Protein AF-A0A142XWS8-F1 (afdb_monomer_lite)

Radius of gyration: 18.57 Å; chains: 1; bounding box: 39×20×55 Å

Structure (mmCIF, N/CA/C/O backbone):
data_AF-A0A142XWS8-F1
#
_entry.id   AF-A0A142XWS8-F1
#
loop_
_atom_site.group_PDB
_atom_site.id
_atom_site.type_symbol
_atom_site.label_atom_id
_atom_site.label_alt_id
_atom_site.label_comp_id
_atom_site.label_asym_id
_atom_site.label_entity_id
_atom_site.label_seq_id
_atom_site.pdbx_PDB_ins_code
_atom_site.Cartn_x
_atom_site.Cartn_y
_atom_site.Cartn_z
_atom_site.occupancy
_atom_site.B_iso_or_equiv
_atom_site.auth_seq_id
_atom_site.auth_comp_id
_atom_site.auth_asym_id
_atom_site.auth_atom_id
_atom_site.pdbx_PDB_model_num
ATOM 1 N N . MET A 1 1 ? -17.568 9.430 35.358 1.00 50.41 1 MET A N 1
ATOM 2 C CA . MET A 1 1 ? -16.537 10.167 34.586 1.00 50.41 1 MET A CA 1
ATOM 3 C C . MET A 1 1 ? -15.496 9.261 33.893 1.00 50.41 1 MET A C 1
ATOM 5 O O . MET A 1 1 ? -14.607 9.806 33.254 1.00 50.41 1 MET A O 1
ATOM 9 N N . SER A 1 2 ? -15.595 7.917 33.914 1.00 57.62 2 SER A N 1
ATOM 10 C CA . SER A 1 2 ? -14.574 7.028 33.307 1.00 57.62 2 SER A CA 1
ATOM 11 C C . SER A 1 2 ? -14.806 6.631 31.835 1.00 57.62 2 SER A C 1
ATOM 13 O O . SER A 1 2 ? -13.864 6.179 31.193 1.00 57.62 2 SER A O 1
ATOM 15 N N . ASN A 1 3 ? -15.998 6.841 31.262 1.00 62.66 3 ASN A N 1
ATOM 16 C CA . ASN A 1 3 ? -16.318 6.337 29.913 1.00 62.66 3 ASN A CA 1
ATOM 17 C C . ASN A 1 3 ? -15.552 7.047 28.776 1.00 62.66 3 ASN A C 1
ATOM 19 O O . ASN A 1 3 ? -15.173 6.410 27.800 1.00 62.66 3 ASN A O 1
ATOM 23 N N . ASN A 1 4 ? -15.226 8.337 28.925 1.00 68.31 4 ASN A N 1
ATOM 24 C CA . ASN A 1 4 ? -14.540 9.091 27.864 1.00 68.31 4 ASN A CA 1
A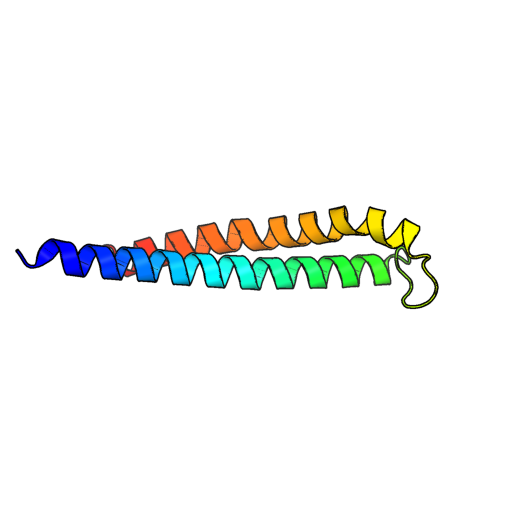TOM 25 C C . ASN A 1 4 ? -13.107 8.605 27.594 1.00 68.31 4 ASN A C 1
ATOM 27 O O . ASN A 1 4 ? -12.648 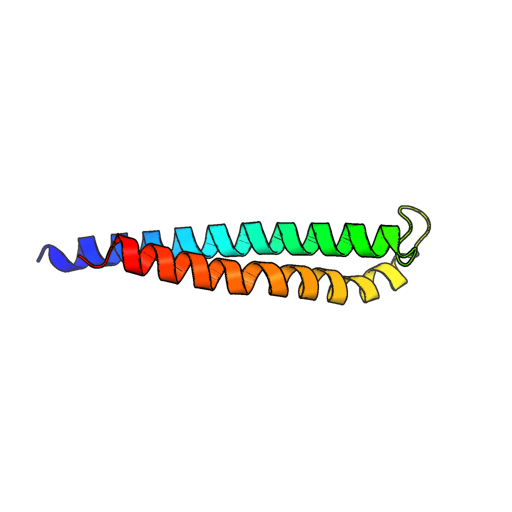8.646 26.456 1.00 68.31 4 ASN A O 1
ATOM 31 N N . TRP A 1 5 ? -12.385 8.151 28.620 1.00 62.47 5 TRP A N 1
ATOM 32 C CA . TRP A 1 5 ? -10.997 7.702 28.460 1.00 62.47 5 TRP A CA 1
ATOM 33 C C . TRP A 1 5 ? -10.903 6.371 27.715 1.00 62.47 5 TRP A C 1
ATOM 35 O O . TRP A 1 5 ? -10.023 6.195 26.868 1.00 62.47 5 TRP A O 1
ATOM 45 N N . MET A 1 6 ? -11.842 5.466 27.989 1.00 61.78 6 MET A N 1
ATOM 46 C CA . MET A 1 6 ? -11.923 4.159 27.342 1.00 61.78 6 MET A CA 1
ATOM 47 C C . MET A 1 6 ? -12.270 4.317 25.852 1.00 61.78 6 MET A C 1
ATOM 49 O O . MET A 1 6 ? -11.576 3.768 24.997 1.00 61.78 6 MET A O 1
ATOM 53 N N . ASP A 1 7 ? -13.222 5.196 25.522 1.00 73.31 7 ASP A N 1
ATOM 54 C CA . ASP A 1 7 ? -13.603 5.502 24.135 1.00 73.31 7 ASP A CA 1
ATOM 55 C C . ASP A 1 7 ? -12.470 6.125 23.308 1.00 73.31 7 ASP A C 1
ATOM 57 O O . ASP A 1 7 ? -12.304 5.816 22.122 1.00 73.31 7 ASP A O 1
ATOM 61 N N . ILE A 1 8 ? -11.671 7.011 23.910 1.00 78.50 8 ILE A N 1
ATOM 62 C CA . ILE A 1 8 ? -10.531 7.646 23.231 1.00 78.50 8 ILE A CA 1
ATOM 63 C C . ILE A 1 8 ? -9.458 6.603 22.896 1.00 78.50 8 ILE A C 1
ATOM 65 O O . ILE A 1 8 ? -8.910 6.616 21.787 1.00 78.50 8 ILE A O 1
ATOM 69 N N . HIS A 1 9 ? -9.171 5.683 23.819 1.00 77.69 9 HIS A N 1
ATOM 70 C CA . HIS A 1 9 ? -8.188 4.622 23.601 1.00 77.69 9 HIS A CA 1
ATOM 71 C C . HIS A 1 9 ? -8.613 3.656 22.493 1.00 77.69 9 HIS A C 1
ATOM 73 O O . HIS A 1 9 ? -7.813 3.378 21.594 1.00 77.69 9 HIS A O 1
ATOM 79 N N . THR A 1 10 ? -9.871 3.216 22.493 1.00 77.75 10 THR A N 1
ATOM 80 C CA . THR A 1 10 ? -10.403 2.297 21.476 1.00 77.75 10 THR A CA 1
ATOM 81 C C . THR A 1 10 ? -10.416 2.942 20.089 1.00 77.75 10 THR A C 1
ATOM 83 O O . THR A 1 10 ? -9.948 2.342 19.119 1.00 77.75 10 THR A O 1
ATOM 86 N N . LYS A 1 11 ? -10.826 4.216 19.977 1.00 77.06 11 LYS A N 1
ATOM 87 C CA . LYS A 1 11 ? -10.772 4.973 18.709 1.00 77.06 11 LYS A CA 1
ATOM 88 C C . LYS A 1 11 ? -9.343 5.129 18.186 1.00 77.06 11 LYS A C 1
ATOM 90 O O . LYS A 1 11 ? -9.105 4.995 16.982 1.00 77.06 11 LYS A O 1
ATOM 95 N N . ARG A 1 12 ? -8.381 5.393 19.076 1.00 80.75 12 ARG A N 1
ATOM 96 C CA . ARG A 1 12 ? -6.963 5.530 18.714 1.00 80.75 12 ARG A CA 1
ATOM 97 C C . ARG A 1 12 ? -6.365 4.194 18.266 1.00 80.75 12 ARG A C 1
ATOM 99 O O . ARG A 1 12 ? -5.625 4.177 17.283 1.00 80.75 12 ARG A O 1
ATOM 106 N N . MET A 1 13 ? -6.701 3.086 18.930 1.00 79.50 13 MET A N 1
ATOM 107 C CA . MET A 1 13 ? -6.275 1.747 18.508 1.00 79.50 13 MET A CA 1
ATOM 108 C C . MET A 1 13 ? -6.884 1.351 17.163 1.00 79.50 13 MET A C 1
ATOM 110 O O . MET A 1 13 ? -6.137 0.926 16.284 1.00 79.50 13 MET A O 1
ATOM 114 N N . ARG A 1 14 ? -8.180 1.606 16.940 1.00 80.75 14 ARG A N 1
ATOM 115 C CA . ARG A 1 14 ? -8.820 1.381 15.634 1.00 80.75 14 ARG A CA 1
ATOM 116 C C . ARG A 1 14 ? -8.093 2.112 14.513 1.00 80.75 14 ARG A C 1
ATOM 118 O O . ARG A 1 14 ? -7.749 1.512 13.501 1.00 80.75 14 ARG A O 1
ATOM 125 N N . SER A 1 15 ? -7.836 3.407 14.702 1.00 82.44 15 SER A N 1
ATOM 126 C CA . SER A 1 15 ? -7.145 4.233 13.707 1.00 82.44 15 SER A CA 1
ATOM 127 C C . SER A 1 15 ? -5.741 3.704 13.398 1.00 82.44 15 SER A C 1
ATOM 129 O O . SER A 1 15 ? -5.357 3.607 12.235 1.00 82.44 15 SER A O 1
ATOM 131 N N . ARG A 1 16 ? -4.999 3.268 14.425 1.00 83.81 16 ARG A N 1
ATOM 132 C CA . ARG A 1 16 ? -3.676 2.653 14.251 1.00 83.81 16 ARG A CA 1
ATOM 133 C C . ARG A 1 16 ? -3.743 1.344 13.474 1.00 83.81 16 ARG A C 1
ATOM 135 O O . ARG A 1 16 ? -2.973 1.184 12.536 1.00 83.81 16 ARG A O 1
ATOM 142 N N . VAL A 1 17 ? -4.646 0.430 13.821 1.00 83.06 17 VAL A N 1
ATOM 143 C CA . VAL A 1 17 ? -4.768 -0.869 13.136 1.00 83.06 17 VAL A CA 1
ATOM 144 C C . VAL A 1 17 ? -5.147 -0.669 11.669 1.00 83.06 17 VAL A C 1
ATOM 146 O O . VAL A 1 17 ? -4.471 -1.189 10.785 1.00 83.06 17 VAL A O 1
ATOM 149 N N . VAL A 1 18 ? -6.163 0.156 11.406 1.00 86.19 18 VAL A N 1
ATOM 150 C CA . VAL A 1 18 ? -6.624 0.472 10.045 1.00 86.19 18 VAL A CA 1
ATOM 151 C C . VAL A 1 18 ? -5.528 1.160 9.231 1.00 86.19 18 VAL A C 1
ATOM 153 O O . VAL A 1 18 ? -5.270 0.766 8.095 1.00 86.19 18 VAL A O 1
ATOM 156 N N . GLY A 1 19 ? -4.850 2.151 9.816 1.00 84.81 19 GLY A N 1
ATOM 157 C CA . GLY A 1 19 ? -3.768 2.880 9.156 1.00 84.81 19 GLY A CA 1
ATOM 158 C C . GLY A 1 19 ? -2.557 2.000 8.847 1.00 84.81 19 GLY A C 1
ATOM 159 O O . GLY A 1 19 ? -2.023 2.065 7.744 1.00 84.81 19 GLY A O 1
ATOM 160 N N . SER A 1 20 ? -2.157 1.133 9.784 1.00 87.62 20 SER A N 1
ATOM 161 C CA . SER A 1 20 ? -1.025 0.210 9.601 1.00 87.62 20 SER A CA 1
ATOM 162 C C . SER A 1 20 ? -1.318 -0.823 8.514 1.00 87.62 20 SER A C 1
ATOM 164 O O . SER A 1 20 ? -0.490 -1.045 7.634 1.00 87.62 20 SER A O 1
ATOM 166 N N . ALA A 1 21 ? -2.509 -1.428 8.549 1.00 86.12 21 ALA A N 1
ATOM 167 C CA . ALA A 1 21 ? -2.931 -2.425 7.570 1.00 86.12 21 ALA A CA 1
ATOM 168 C C . ALA A 1 21 ? -3.059 -1.819 6.164 1.00 86.12 21 ALA A C 1
ATOM 170 O O . ALA A 1 21 ? -2.536 -2.382 5.204 1.00 86.12 21 ALA A O 1
ATOM 171 N N . GLY A 1 22 ? -3.685 -0.642 6.052 1.00 88.31 22 GLY A N 1
ATOM 172 C CA . GLY A 1 22 ? -3.778 0.091 4.790 1.00 88.31 22 GLY A CA 1
ATOM 173 C C . GLY A 1 22 ? -2.408 0.492 4.241 1.00 88.31 22 GLY A C 1
ATOM 174 O O . GLY A 1 22 ? -2.148 0.305 3.056 1.00 88.31 22 GLY A O 1
ATOM 175 N N . GLY A 1 23 ? -1.505 0.980 5.097 1.00 86.81 23 GLY A N 1
ATOM 176 C CA . GLY A 1 23 ? -0.151 1.375 4.702 1.00 86.81 23 GLY A CA 1
ATOM 177 C C . GLY A 1 23 ? 0.715 0.203 4.230 1.00 86.81 23 GLY A C 1
ATOM 178 O O . GLY A 1 23 ? 1.374 0.302 3.196 1.00 86.81 23 GLY A O 1
ATOM 179 N N . LEU A 1 24 ? 0.682 -0.930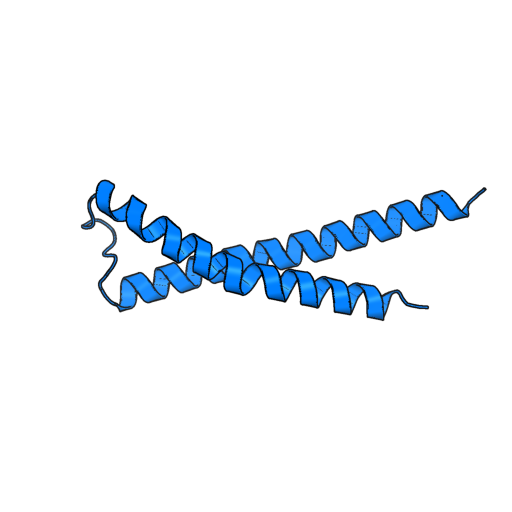 4.941 1.00 91.44 24 LEU A N 1
ATOM 180 C CA . LEU A 1 24 ? 1.402 -2.144 4.538 1.00 91.44 24 LEU A CA 1
ATOM 181 C C . LEU A 1 24 ? 0.888 -2.688 3.203 1.00 91.44 24 LEU A C 1
ATOM 183 O O . LEU A 1 24 ? 1.683 -3.007 2.318 1.00 91.44 24 LEU A O 1
ATOM 187 N N . ALA A 1 25 ? -0.434 -2.753 3.036 1.00 89.19 25 ALA A N 1
ATOM 188 C CA . ALA A 1 25 ? -1.037 -3.206 1.791 1.00 89.19 25 ALA A CA 1
ATOM 189 C C . ALA A 1 25 ? -0.750 -2.245 0.628 1.00 89.19 25 ALA A C 1
ATOM 191 O O . ALA A 1 25 ? -0.456 -2.703 -0.473 1.00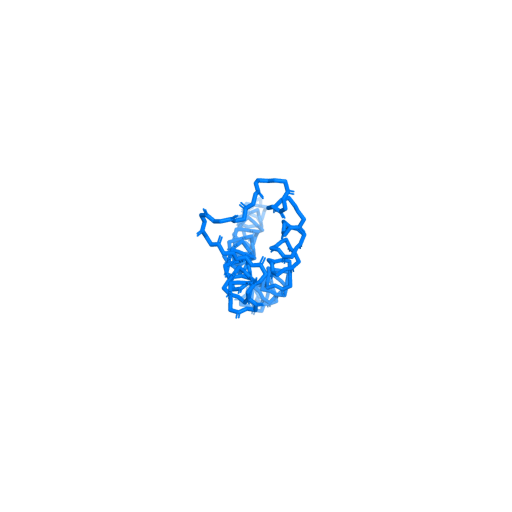 89.19 25 ALA A O 1
ATOM 192 N N . PHE A 1 26 ? -0.744 -0.931 0.875 1.00 92.38 26 PHE A N 1
ATOM 193 C CA . PHE A 1 26 ? -0.338 0.065 -0.116 1.00 92.38 26 PHE A CA 1
ATOM 194 C C . PHE A 1 26 ? 1.088 -0.191 -0.612 1.00 92.38 26 PHE A C 1
ATOM 196 O O . PHE A 1 26 ? 1.316 -0.295 -1.815 1.00 92.38 26 PHE A O 1
ATOM 203 N N . MET A 1 27 ? 2.043 -0.376 0.300 1.00 90.38 27 M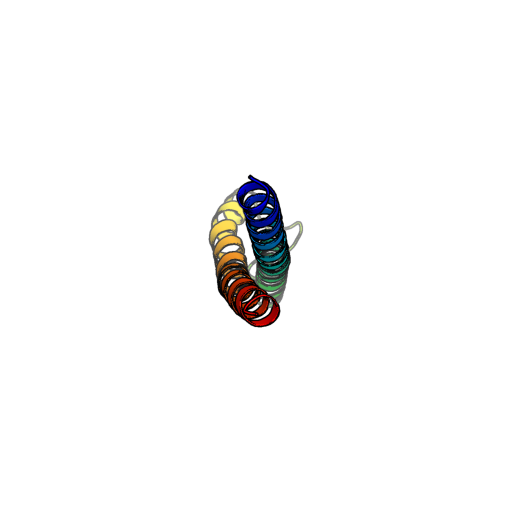ET A N 1
ATOM 204 C CA . MET A 1 27 ? 3.430 -0.661 -0.079 1.00 90.38 27 MET A CA 1
ATOM 205 C C . MET A 1 27 ? 3.561 -1.978 -0.849 1.00 90.38 27 MET A C 1
ATOM 207 O O . MET A 1 27 ? 4.280 -2.039 -1.845 1.00 90.38 27 MET A O 1
ATOM 211 N N . ALA A 1 28 ? 2.830 -3.019 -0.445 1.00 90.75 28 ALA A N 1
ATOM 212 C CA . ALA A 1 28 ? 2.800 -4.280 -1.179 1.00 90.75 28 ALA A CA 1
ATOM 213 C C . ALA A 1 28 ? 2.259 -4.104 -2.611 1.00 90.75 28 ALA A C 1
ATOM 215 O O . ALA A 1 28 ? 2.841 -4.643 -3.554 1.00 90.75 28 ALA A O 1
ATOM 216 N N . GLY A 1 29 ? 1.196 -3.312 -2.786 1.00 87.94 29 GLY A N 1
ATOM 217 C CA . GLY A 1 29 ? 0.624 -2.982 -4.093 1.00 87.94 29 GLY A CA 1
ATOM 218 C C . GLY A 1 29 ? 1.587 -2.205 -4.992 1.00 87.94 29 GLY A C 1
ATOM 219 O O . GLY A 1 29 ? 1.739 -2.548 -6.163 1.00 87.94 29 GLY A O 1
ATOM 220 N N . VAL A 1 30 ? 2.307 -1.224 -4.435 1.00 88.12 30 VAL A N 1
ATOM 221 C CA . VAL A 1 30 ? 3.368 -0.478 -5.138 1.00 88.12 30 VAL A CA 1
ATOM 222 C C . VAL A 1 30 ? 4.469 -1.427 -5.623 1.00 88.12 30 VAL A C 1
ATOM 224 O O . VAL A 1 30 ? 4.848 -1.400 -6.793 1.00 88.12 30 VAL A O 1
ATOM 227 N N . ILE A 1 31 ? 4.969 -2.301 -4.744 1.00 88.00 31 ILE A N 1
ATOM 228 C CA . ILE A 1 31 ? 6.040 -3.251 -5.082 1.00 88.00 31 ILE A CA 1
ATOM 229 C C . ILE A 1 31 ? 5.581 -4.223 -6.172 1.00 88.00 31 ILE A C 1
ATOM 231 O O . ILE A 1 31 ? 6.339 -4.519 -7.099 1.00 88.00 31 ILE A O 1
ATOM 235 N N . LEU A 1 32 ? 4.346 -4.724 -6.076 1.00 87.38 32 LEU A N 1
ATOM 236 C CA . LEU A 1 32 ? 3.789 -5.641 -7.064 1.00 87.38 32 LEU A CA 1
ATOM 237 C C . LEU A 1 32 ? 3.631 -4.964 -8.429 1.00 87.38 32 LEU A C 1
ATOM 239 O O . LEU A 1 32 ? 4.050 -5.541 -9.431 1.00 87.38 32 LEU A O 1
ATOM 243 N N . ALA A 1 33 ? 3.109 -3.734 -8.467 1.00 85.62 33 ALA A N 1
ATOM 244 C CA . ALA A 1 33 ? 3.018 -2.943 -9.693 1.00 85.62 33 ALA A CA 1
ATOM 245 C C . ALA A 1 33 ? 4.398 -2.766 -10.342 1.00 85.62 33 ALA A C 1
ATOM 247 O O . ALA A 1 33 ? 4.557 -3.046 -11.528 1.00 85.62 33 ALA A O 1
ATOM 248 N N . GLY A 1 34 ? 5.424 -2.443 -9.550 1.00 84.06 34 GLY A N 1
ATOM 249 C CA . GLY A 1 34 ? 6.806 -2.370 -10.028 1.00 84.06 34 GLY A CA 1
ATOM 250 C C . GLY A 1 34 ? 7.317 -3.659 -10.653 1.00 84.06 34 GLY A C 1
ATOM 251 O O . GLY A 1 34 ? 7.892 -3.639 -11.739 1.00 84.06 34 GLY A O 1
ATOM 252 N N . LYS A 1 35 ? 7.078 -4.799 -9.997 1.00 83.69 35 LYS A N 1
ATOM 253 C CA . LYS A 1 35 ? 7.465 -6.112 -10.535 1.00 83.69 35 LYS A CA 1
ATOM 254 C C . LYS A 1 35 ? 6.779 -6.411 -11.866 1.00 83.69 35 LYS A C 1
ATOM 256 O O . LYS A 1 35 ? 7.437 -6.905 -12.777 1.00 83.69 35 LYS A O 1
ATOM 261 N N . VAL A 1 36 ? 5.490 -6.095 -11.991 1.00 84.44 36 VAL A N 1
ATOM 262 C CA . VAL A 1 36 ? 4.737 -6.289 -13.239 1.00 84.44 36 VAL A CA 1
ATOM 263 C C . VAL A 1 36 ? 5.288 -5.395 -14.348 1.00 84.44 36 VAL A C 1
ATOM 265 O O . VAL A 1 36 ? 5.502 -5.872 -15.456 1.00 84.44 36 VAL A O 1
ATOM 268 N N . MET A 1 37 ? 5.598 -4.133 -14.054 1.00 81.94 37 MET A N 1
ATOM 269 C CA . MET A 1 37 ? 6.176 -3.204 -15.034 1.00 81.94 37 MET A CA 1
ATOM 270 C C . MET A 1 37 ? 7.561 -3.650 -15.521 1.00 81.94 37 MET A C 1
ATOM 272 O O . MET A 1 37 ? 7.865 -3.509 -16.705 1.00 81.94 37 MET A O 1
ATOM 276 N N . ILE A 1 38 ? 8.371 -4.252 -14.640 1.00 82.81 38 ILE A N 1
ATOM 277 C CA . ILE A 1 38 ? 9.644 -4.883 -15.020 1.00 82.81 38 ILE A CA 1
ATOM 278 C C . ILE A 1 38 ? 9.402 -6.095 -15.925 1.00 82.81 38 ILE A C 1
ATOM 280 O O . ILE A 1 38 ? 10.037 -6.218 -16.969 1.00 82.81 38 ILE A O 1
ATOM 284 N N . MET A 1 39 ? 8.473 -6.982 -15.555 1.00 82.00 39 MET A N 1
ATOM 285 C CA . MET A 1 39 ? 8.152 -8.174 -16.352 1.00 82.00 39 MET A CA 1
ATOM 286 C C . MET A 1 39 ? 7.600 -7.832 -17.739 1.00 82.00 39 MET A C 1
ATOM 288 O O . MET A 1 39 ? 7.918 -8.520 -18.704 1.00 82.00 39 MET A O 1
ATOM 292 N N . MET A 1 40 ? 6.812 -6.762 -17.849 1.00 81.31 40 MET A N 1
ATOM 293 C CA . MET A 1 40 ? 6.256 -6.281 -19.118 1.00 81.31 40 MET A CA 1
ATOM 294 C C . MET A 1 40 ? 7.278 -5.510 -19.970 1.00 81.31 40 MET A C 1
ATOM 296 O O . MET A 1 40 ? 6.935 -5.027 -21.044 1.00 81.31 40 MET A O 1
ATOM 300 N N . GLY A 1 41 ? 8.523 -5.359 -19.500 1.00 74.88 41 GLY A N 1
ATOM 301 C CA . GLY A 1 41 ? 9.575 -4.628 -20.210 1.00 74.88 41 GLY A CA 1
ATOM 302 C C . GLY A 1 41 ? 9.364 -3.112 -20.263 1.00 74.88 41 GLY A C 1
ATOM 303 O O . GLY A 1 41 ? 10.112 -2.426 -20.951 1.00 74.88 41 GLY A O 1
ATOM 304 N N . MET A 1 42 ? 8.378 -2.584 -19.530 1.00 73.44 42 MET A N 1
ATOM 305 C CA . MET A 1 42 ? 8.093 -1.147 -19.452 1.00 73.44 42 MET A CA 1
ATOM 306 C C . MET A 1 42 ? 9.151 -0.414 -18.621 1.00 73.44 42 MET A C 1
ATOM 308 O O . MET A 1 42 ? 9.463 0.742 -18.878 1.00 73.44 42 MET A O 1
ATOM 312 N N . PHE A 1 43 ? 9.738 -1.094 -17.635 1.00 70.06 43 PHE A N 1
ATOM 313 C CA . PHE A 1 43 ? 10.790 -0.541 -16.792 1.00 70.06 43 PHE A CA 1
ATOM 314 C C . PHE A 1 43 ? 11.996 -1.482 -16.753 1.00 70.06 43 PHE A C 1
ATOM 316 O O . PHE A 1 43 ? 11.885 -2.627 -16.317 1.00 70.06 43 PHE A O 1
ATOM 323 N N . VAL A 1 44 ? 13.166 -0.994 -17.175 1.00 74.50 44 VAL A N 1
ATOM 324 C CA . VAL A 1 44 ? 14.427 -1.743 -17.095 1.00 74.50 44 VAL A CA 1
ATOM 325 C C . VAL A 1 44 ? 15.365 -1.004 -16.142 1.00 74.50 44 VAL A C 1
ATOM 327 O O . VAL A 1 44 ? 15.853 0.082 -16.482 1.00 74.50 44 VAL A O 1
ATOM 330 N N . PRO A 1 45 ? 15.654 -1.579 -14.959 1.00 69.06 45 PRO A N 1
ATOM 331 C CA . PRO A 1 45 ? 16.534 -0.953 -13.983 1.00 69.06 45 PRO A CA 1
ATOM 332 C C . PRO A 1 45 ? 17.876 -0.567 -14.621 1.00 69.06 45 PRO A C 1
ATOM 334 O O . PRO A 1 45 ? 18.548 -1.402 -15.225 1.00 69.06 45 PRO A O 1
ATOM 337 N N . GLY A 1 46 ? 18.255 0.708 -14.513 1.00 69.88 46 GLY A N 1
ATOM 338 C CA . GLY A 1 46 ? 19.534 1.226 -15.014 1.00 69.88 46 GLY A CA 1
ATOM 339 C C . GLY A 1 46 ? 19.584 1.603 -16.500 1.00 69.88 46 GLY A C 1
ATOM 340 O O . GLY A 1 46 ? 20.620 2.091 -16.942 1.00 69.88 46 GLY A O 1
ATOM 341 N N . LYS A 1 47 ? 18.502 1.415 -17.270 1.00 71.88 47 LYS A N 1
ATOM 342 C CA . LYS A 1 47 ? 18.418 1.863 -18.678 1.00 71.88 47 LYS A CA 1
ATOM 343 C C . LYS A 1 47 ? 17.316 2.888 -18.934 1.00 71.88 47 LYS A C 1
ATOM 345 O O . LYS A 1 47 ? 17.423 3.650 -19.888 1.00 71.88 47 LYS A O 1
ATOM 350 N N . THR A 1 48 ? 16.277 2.908 -18.104 1.00 67.88 48 THR A N 1
ATOM 351 C CA . THR A 1 48 ? 15.157 3.842 -18.254 1.00 67.88 48 THR A CA 1
ATOM 352 C C . THR A 1 48 ? 15.575 5.264 -17.835 1.00 67.88 48 THR A C 1
ATOM 354 O O . THR A 1 48 ? 16.034 5.439 -16.702 1.00 67.88 48 THR A O 1
ATOM 357 N N . PRO A 1 49 ? 15.441 6.283 -18.709 1.00 69.12 49 PRO A N 1
ATOM 358 C CA . PRO A 1 49 ? 15.749 7.674 -18.378 1.00 69.12 49 PRO A CA 1
ATOM 359 C C . PRO A 1 49 ? 14.889 8.191 -17.219 1.00 69.12 49 PRO A C 1
ATOM 361 O O . PRO A 1 49 ? 13.705 7.874 -17.130 1.00 69.12 49 PRO A O 1
ATOM 364 N N . ASN A 1 50 ? 15.445 9.064 -16.370 1.00 67.12 50 ASN A N 1
ATOM 365 C CA . ASN A 1 50 ? 14.728 9.639 -15.220 1.00 67.12 50 ASN A CA 1
ATOM 366 C C . ASN A 1 50 ? 13.421 10.370 -15.587 1.00 67.12 50 ASN A C 1
ATOM 368 O O . ASN A 1 50 ? 12.541 10.490 -14.739 1.00 67.12 50 ASN A O 1
ATOM 372 N N . SER A 1 51 ? 13.281 10.850 -16.826 1.00 63.88 51 SER A N 1
ATOM 373 C CA . SER A 1 51 ? 12.053 11.478 -17.325 1.00 63.88 51 SER A CA 1
ATOM 374 C C . SER A 1 51 ? 10.904 10.484 -17.497 1.00 63.88 51 SER A C 1
ATOM 376 O O . SER A 1 51 ? 9.777 10.805 -17.146 1.00 63.88 51 SER A O 1
ATOM 378 N N . GLU A 1 52 ? 11.188 9.267 -17.966 1.00 65.50 52 GLU A N 1
ATOM 379 C CA . GLU A 1 52 ? 10.176 8.213 -18.133 1.00 65.50 52 GLU A CA 1
ATOM 380 C C . GLU A 1 52 ? 9.811 7.567 -16.796 1.00 65.50 52 GLU A C 1
ATOM 382 O O . GLU A 1 52 ? 8.697 7.088 -16.613 1.00 65.50 52 GLU A O 1
ATOM 387 N N . ILE A 1 53 ? 10.724 7.609 -15.816 1.00 64.62 53 ILE A N 1
ATOM 388 C CA . ILE A 1 53 ? 10.436 7.170 -14.446 1.00 64.62 53 ILE A CA 1
ATOM 389 C C . ILE A 1 53 ? 9.219 7.913 -13.893 1.00 64.62 53 ILE A C 1
ATOM 391 O O . ILE A 1 53 ? 8.413 7.277 -13.218 1.00 64.62 53 ILE A O 1
ATOM 395 N N . LEU A 1 54 ? 9.062 9.209 -14.207 1.00 65.69 54 LEU A N 1
ATOM 396 C CA . LEU A 1 54 ? 7.953 10.044 -13.736 1.00 65.69 54 LEU A CA 1
ATOM 397 C C . LEU A 1 54 ? 6.581 9.520 -14.202 1.00 65.69 54 LEU A C 1
ATOM 399 O O . LEU A 1 54 ? 5.647 9.485 -13.401 1.00 65.69 54 LEU A O 1
ATOM 403 N N . ASP A 1 55 ? 6.481 9.028 -15.438 1.00 72.19 55 ASP A N 1
ATOM 404 C CA . ASP A 1 55 ? 5.233 8.491 -16.001 1.00 72.19 55 ASP A CA 1
ATOM 405 C C . ASP A 1 55 ? 4.792 7.193 -15.308 1.00 72.19 55 ASP A C 1
ATOM 407 O O . ASP A 1 55 ? 3.598 6.907 -15.172 1.00 72.19 55 ASP A O 1
ATOM 411 N N . TYR A 1 56 ? 5.744 6.426 -14.774 1.00 72.44 56 TYR A N 1
ATOM 412 C CA . TYR A 1 56 ? 5.449 5.179 -14.076 1.00 72.44 56 TYR A CA 1
ATOM 413 C C . TYR A 1 56 ? 4.939 5.385 -12.640 1.00 72.44 56 TYR A C 1
ATOM 415 O O . TYR A 1 56 ? 4.267 4.490 -12.118 1.00 72.44 56 TYR A O 1
ATOM 423 N N . TRP A 1 57 ? 5.156 6.555 -12.011 1.00 77.94 57 TRP A N 1
ATOM 424 C CA . TRP A 1 57 ? 4.671 6.858 -10.644 1.00 77.94 57 TRP A CA 1
ATOM 425 C C . TRP A 1 57 ? 3.163 6.710 -10.504 1.00 77.94 57 TRP A C 1
ATOM 427 O O . TRP A 1 57 ? 2.691 6.256 -9.462 1.00 77.94 57 TRP A O 1
ATOM 437 N N . ILE A 1 58 ? 2.407 7.039 -11.551 1.00 81.56 58 ILE A N 1
ATOM 438 C CA . ILE A 1 58 ? 0.953 6.866 -11.556 1.00 81.56 58 ILE A CA 1
ATOM 439 C C . ILE A 1 58 ? 0.605 5.378 -11.441 1.00 81.56 58 ILE A C 1
ATOM 441 O O . ILE A 1 58 ? -0.255 5.018 -10.643 1.00 81.56 58 ILE A O 1
ATOM 445 N N . GLY A 1 59 ? 1.310 4.499 -12.160 1.00 80.31 59 GLY A N 1
ATOM 446 C CA . GLY A 1 59 ? 1.119 3.048 -12.076 1.00 80.31 59 GLY A CA 1
ATOM 447 C C . GLY A 1 59 ? 1.426 2.492 -10.683 1.00 80.31 59 GLY A C 1
ATOM 448 O O . GLY A 1 59 ? 0.637 1.718 -10.137 1.00 80.31 59 GLY A O 1
ATOM 449 N N . PHE A 1 60 ? 2.519 2.947 -10.066 1.00 84.56 60 PHE A N 1
ATOM 450 C CA . PHE A 1 60 ? 2.863 2.606 -8.683 1.00 84.56 60 PHE A CA 1
ATOM 451 C C . PHE A 1 60 ? 1.793 3.077 -7.690 1.00 84.56 60 PHE A C 1
ATOM 453 O O . PHE A 1 60 ? 1.341 2.294 -6.854 1.00 84.56 60 PHE A O 1
ATOM 460 N N . LEU A 1 61 ? 1.353 4.333 -7.807 1.00 86.31 61 LEU A N 1
ATOM 461 C CA . LEU A 1 61 ? 0.322 4.924 -6.955 1.00 86.31 61 LEU A CA 1
ATOM 462 C C . LEU A 1 61 ? -1.004 4.168 -7.084 1.00 86.31 61 LEU A C 1
ATOM 464 O O . LEU A 1 61 ? -1.628 3.849 -6.076 1.00 86.31 61 LEU A O 1
ATOM 468 N N . VAL A 1 62 ? -1.419 3.842 -8.311 1.00 86.81 62 VAL A N 1
ATOM 469 C CA . VAL A 1 62 ? -2.643 3.079 -8.583 1.00 86.81 62 VAL A CA 1
ATOM 470 C C . VAL A 1 62 ? -2.542 1.676 -7.989 1.00 86.81 62 VAL A C 1
ATOM 472 O O . VAL A 1 62 ? -3.453 1.263 -7.273 1.00 86.81 62 VAL A O 1
ATOM 475 N N . GLY A 1 63 ? -1.429 0.967 -8.204 1.00 85.75 63 GLY A N 1
ATOM 476 C CA . GLY A 1 63 ? -1.194 -0.351 -7.609 1.00 85.75 63 GLY A CA 1
ATOM 477 C C . GLY A 1 63 ? -1.244 -0.323 -6.081 1.00 85.75 63 GLY A C 1
ATOM 478 O O . GLY A 1 63 ? -1.886 -1.171 -5.459 1.00 85.75 63 GLY A O 1
ATOM 479 N N . GLY A 1 64 ? -0.642 0.699 -5.471 1.00 88.12 64 GLY A N 1
ATOM 480 C CA . GLY A 1 64 ? -0.715 0.930 -4.034 1.00 88.12 64 GLY A CA 1
ATOM 481 C C . GLY A 1 64 ? -2.133 1.209 -3.546 1.00 88.12 64 GLY A C 1
ATOM 482 O O . GLY A 1 64 ? -2.597 0.565 -2.610 1.00 88.12 64 GLY A O 1
ATOM 483 N N . CYS A 1 65 ? -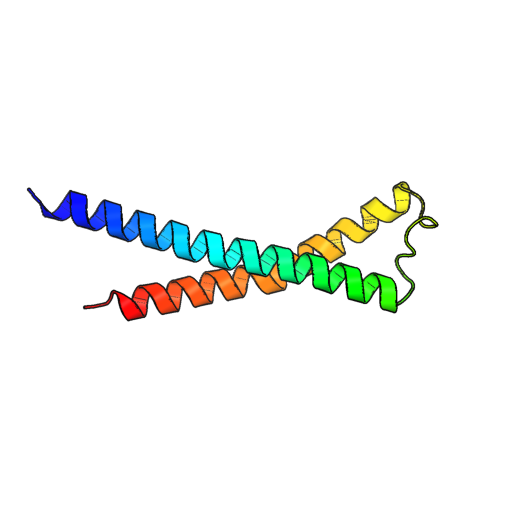2.861 2.125 -4.181 1.00 89.69 65 CYS A N 1
ATOM 484 C CA . CYS A 1 65 ? -4.235 2.464 -3.808 1.00 89.69 65 CYS A CA 1
ATOM 485 C C . CYS A 1 65 ? -5.180 1.257 -3.917 1.00 89.69 65 CYS A C 1
ATOM 487 O O . CYS A 1 65 ? -5.987 1.032 -3.012 1.00 89.69 65 CYS A O 1
ATOM 489 N N . LEU A 1 66 ? -5.049 0.454 -4.979 1.00 89.44 66 LEU A N 1
ATOM 490 C CA . LEU A 1 66 ? -5.863 -0.745 -5.197 1.00 89.44 66 LEU A CA 1
ATOM 491 C C . LEU A 1 66 ? -5.676 -1.799 -4.101 1.00 89.44 66 LEU A C 1
ATOM 493 O O . LEU A 1 66 ? -6.630 -2.495 -3.773 1.00 89.44 66 LEU A O 1
ATOM 497 N N . ALA A 1 67 ? -4.485 -1.906 -3.511 1.00 85.81 67 ALA A N 1
ATOM 498 C CA . ALA A 1 67 ? -4.237 -2.812 -2.391 1.00 85.81 67 ALA A CA 1
ATOM 499 C C . ALA A 1 67 ? -4.540 -2.162 -1.025 1.00 85.81 67 ALA A C 1
ATOM 501 O O . ALA A 1 67 ? -5.126 -2.789 -0.141 1.00 85.81 67 ALA A O 1
ATOM 502 N N . GLY A 1 68 ? -4.172 -0.893 -0.853 1.00 84.75 68 GLY A N 1
ATOM 503 C CA . GLY A 1 68 ? -4.246 -0.161 0.410 1.00 84.75 68 GLY A CA 1
ATOM 504 C C . GLY A 1 68 ? -5.668 0.153 0.866 1.00 84.75 68 GLY A C 1
ATOM 505 O O . GLY A 1 68 ? -6.003 -0.093 2.027 1.00 84.75 68 GLY A O 1
ATOM 506 N N . PHE A 1 69 ? -6.530 0.660 -0.027 1.00 87.62 69 PHE A N 1
ATOM 507 C CA . PHE A 1 69 ? -7.901 1.020 0.350 1.00 87.62 69 PHE A CA 1
ATOM 508 C C . PHE A 1 69 ? -8.722 -0.200 0.798 1.00 87.62 69 PHE A C 1
ATOM 510 O O . PHE A 1 69 ? -9.247 -0.159 1.915 1.00 87.62 69 PHE A O 1
ATOM 517 N N . PRO A 1 70 ? -8.808 -1.308 0.033 1.00 87.19 70 PRO A N 1
ATOM 518 C CA . PRO A 1 70 ? -9.562 -2.485 0.467 1.00 87.19 70 PRO A CA 1
ATOM 519 C C . PRO A 1 70 ? -9.034 -3.084 1.771 1.00 87.19 70 PRO A C 1
ATOM 521 O O . PRO A 1 70 ? -9.826 -3.481 2.623 1.00 87.19 70 PRO A O 1
ATOM 524 N N . ALA A 1 71 ? -7.713 -3.092 1.973 1.00 86.94 71 ALA A N 1
ATOM 525 C CA . ALA A 1 71 ? -7.111 -3.565 3.216 1.00 86.94 71 ALA A CA 1
ATOM 526 C C . ALA A 1 71 ? -7.477 -2.682 4.418 1.00 86.94 71 ALA A C 1
ATOM 528 O O . ALA A 1 71 ? -7.792 -3.206 5.485 1.00 86.94 71 ALA A O 1
ATOM 529 N N . ALA A 1 72 ? -7.502 -1.356 4.253 1.00 83.62 72 ALA A N 1
ATOM 530 C CA . ALA A 1 72 ? -7.950 -0.436 5.297 1.00 83.62 72 ALA A CA 1
ATOM 531 C C . ALA A 1 72 ? -9.437 -0.645 5.640 1.00 83.62 72 ALA A C 1
ATOM 533 O O . ALA A 1 72 ? -9.805 -0.699 6.816 1.00 83.62 72 ALA A O 1
ATOM 534 N N . PHE A 1 73 ? -10.294 -0.816 4.628 1.00 87.31 73 PHE A N 1
ATOM 535 C CA . PHE A 1 73 ? -11.713 -1.120 4.836 1.00 87.31 73 PHE A CA 1
ATOM 536 C C . PHE A 1 73 ? -11.919 -2.473 5.528 1.00 87.31 73 PHE A C 1
ATOM 538 O O . PHE A 1 73 ? -12.682 -2.553 6.491 1.00 87.31 73 PHE A O 1
ATOM 545 N N . GLY A 1 74 ? -11.202 -3.514 5.100 1.00 86.38 74 GLY A N 1
ATOM 546 C CA . GLY A 1 74 ? -11.251 -4.841 5.713 1.00 86.38 74 GLY A CA 1
ATOM 547 C C . GLY A 1 74 ? -10.765 -4.835 7.162 1.00 86.38 74 GLY A C 1
ATOM 548 O O . GLY A 1 74 ? -11.443 -5.365 8.040 1.00 86.38 74 GLY A O 1
ATOM 549 N N . ALA A 1 75 ? -9.646 -4.162 7.442 1.00 87.06 75 ALA A N 1
ATOM 550 C CA . ALA A 1 75 ? -9.129 -3.996 8.798 1.00 87.06 75 ALA A CA 1
ATOM 551 C C . ALA A 1 75 ? -10.118 -3.248 9.700 1.00 87.06 75 ALA A C 1
ATOM 553 O O . ALA A 1 75 ? -10.270 -3.595 10.870 1.00 87.06 75 ALA A O 1
ATOM 554 N N . ARG A 1 76 ? -10.831 -2.254 9.154 1.00 84.44 76 ARG A N 1
ATOM 555 C CA . ARG A 1 76 ? -11.874 -1.534 9.887 1.00 84.44 76 ARG A CA 1
ATOM 556 C C . ARG A 1 76 ? -13.058 -2.439 10.207 1.00 84.44 76 ARG A C 1
ATOM 558 O O . ARG A 1 76 ? -13.455 -2.493 11.363 1.00 84.44 76 ARG A O 1
ATOM 565 N N . MET A 1 77 ? -13.578 -3.169 9.219 1.00 86.44 77 MET A N 1
ATOM 566 C CA . MET A 1 77 ? -14.681 -4.114 9.427 1.00 86.44 77 MET A CA 1
ATOM 567 C C . MET A 1 77 ? -14.324 -5.201 10.443 1.00 86.44 77 MET A C 1
ATOM 569 O O . MET A 1 77 ? -15.148 -5.548 11.284 1.00 86.44 77 MET A O 1
ATOM 573 N N . LEU A 1 78 ? -13.101 -5.729 10.384 1.00 85.75 78 LEU A N 1
ATOM 574 C CA . LEU A 1 78 ? -12.627 -6.737 11.326 1.00 85.75 78 LEU A CA 1
ATOM 575 C C . LEU A 1 78 ? -12.483 -6.164 12.740 1.00 85.75 78 LEU A C 1
ATOM 577 O O . LEU A 1 78 ? -12.936 -6.789 13.692 1.00 85.75 78 LEU A O 1
ATOM 581 N N . PHE A 1 79 ? -11.897 -4.972 12.881 1.00 84.06 79 PHE A N 1
ATOM 582 C CA . PHE A 1 79 ? -11.777 -4.310 14.179 1.00 84.06 79 PHE A CA 1
ATOM 583 C C . PHE A 1 79 ? -13.152 -4.025 14.786 1.00 84.06 79 PHE A C 1
ATOM 585 O O . PHE A 1 79 ? -13.365 -4.340 15.954 1.00 84.06 79 PHE A O 1
ATOM 592 N N . ASP A 1 80 ? -14.072 -3.466 13.992 1.00 83.38 80 ASP A N 1
ATOM 593 C CA . ASP A 1 80 ? -15.429 -3.150 14.435 1.00 83.38 80 ASP A CA 1
ATOM 594 C C . ASP A 1 80 ? -16.185 -4.437 14.839 1.00 83.38 80 ASP A C 1
ATOM 596 O O . ASP A 1 80 ? -16.910 -4.398 15.822 1.00 83.38 80 ASP A O 1
ATOM 600 N N . ARG A 1 81 ? -15.962 -5.588 14.176 1.00 84.44 81 ARG A N 1
ATOM 601 C CA . ARG A 1 81 ? -16.527 -6.895 14.588 1.00 84.44 81 ARG A CA 1
ATOM 602 C C . ARG A 1 81 ? -15.916 -7.479 15.861 1.00 84.44 81 ARG A C 1
ATOM 604 O O . ARG A 1 81 ? -16.609 -8.151 16.610 1.00 84.44 81 ARG A O 1
ATOM 611 N N . LEU A 1 82 ? -14.615 -7.293 16.074 1.00 81.81 82 LEU A N 1
ATOM 612 C CA . LEU A 1 82 ? -13.908 -7.842 17.239 1.00 81.81 82 LEU A CA 1
ATOM 613 C C . LEU A 1 82 ? -14.151 -7.037 18.522 1.00 81.81 82 LEU A C 1
ATOM 615 O O . LEU A 1 82 ? -13.857 -7.527 19.603 1.00 81.81 82 LEU A O 1
ATOM 619 N N . HIS A 1 83 ? -14.641 -5.802 18.395 1.00 75.38 83 HIS A N 1
ATOM 620 C CA . HIS A 1 83 ? -14.888 -4.890 19.516 1.00 75.38 83 HIS A CA 1
ATOM 621 C C . HIS A 1 83 ? -16.355 -4.433 19.585 1.00 75.38 83 HIS A C 1
ATOM 623 O O . HIS A 1 83 ? -16.660 -3.466 20.279 1.00 75.38 83 HIS A O 1
ATOM 629 N N . SER A 1 84 ? -17.251 -5.089 18.841 1.00 59.34 84 SER A N 1
ATOM 630 C CA . SER A 1 84 ? -18.700 -4.969 18.992 1.00 59.34 84 SER A CA 1
ATOM 631 C C . SER A 1 84 ? -19.183 -5.984 20.029 1.00 59.34 84 SER A C 1
ATOM 633 O O . SER A 1 84 ? -19.801 -6.986 19.674 1.00 59.34 84 SER A O 1
ATOM 635 N N . GLU A 1 85 ? -18.851 -5.732 21.290 1.00 48.22 85 GLU A N 1
ATOM 636 C CA . GLU A 1 85 ? -19.513 -6.303 22.469 1.00 48.22 85 GLU A CA 1
ATOM 637 C C . GLU A 1 85 ? -19.951 -5.157 23.383 1.00 48.22 85 GLU A C 1
ATOM 639 O O . GLU A 1 85 ? -19.140 -4.221 23.586 1.00 48.22 85 GLU A O 1
#

pLDDT: mean 79.31, std 9.72, range [48.22, 92.38]

Sequence (85 aa):
MSNNWMDIHTKRMRSRVVGSAGGLAFMAGVILAGKVMIMMGMFVPGKTPNSEILDYWIGFLVGGCLAGFPAAFGARMLFDRLHSE

Foldseek 3Di:
DPPVVVVVVLVVVLCVQLVVQLQVQLQVQLVVLVVVCVVVVVDDPPPDDPVSVVVCVVSSNVSSNVRRVVRSVVSNVVSCVVPVD

Secondary structure (DSSP, 8-state):
--HHHHHHHHHHHHHHHHHHHHHHHHHHHHHHHHHHHHHTTS--TTTS-HHHHHHHHHHHHHHHHHHHHHHHHHHHHHHHHHS--